Protein AF-A0AB39FQ39-F1 (afdb_monomer_lite)

Foldseek 3Di:
DFAWDDDPNDTDTDDQDVQLVVQLVVLCVQPVCVPVPDDPVQVSVLSSNVSVCQVVVPAEDEDQDPDPNQVSQVSCVVVVNGNHHYDHPVVPDFPCSPPPVPDTDDPPPDD

pLDDT: mean 81.53, std 14.99, range [31.17, 97.81]

Secondary structure (DSSP, 8-state):
--EEEESSSSEEEE---HHHHHHHHHHHHHH-GGGS---HHHHHHHHHHHHHHHHTT--EEEESSS-HHHHHHHHHHHTTS---EEEEGGG---GGGG-TT-PPP------

Structure (mmCIF, N/CA/C/O backbone):
data_AF-A0AB39FQ39-F1
#
_entry.id   AF-A0AB39FQ39-F1
#
loop_
_atom_site.group_PDB
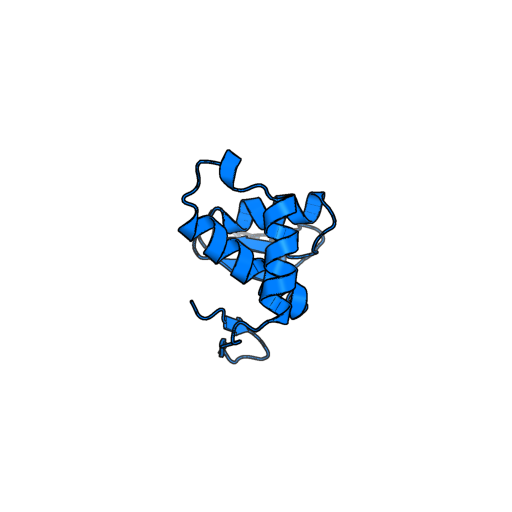_atom_site.id
_atom_site.type_symbol
_atom_site.label_atom_id
_atom_site.label_alt_id
_atom_site.label_comp_id
_atom_site.label_asym_id
_atom_site.label_entity_id
_atom_site.label_seq_id
_atom_site.pdbx_PDB_ins_code
_atom_site.Cartn_x
_atom_site.Cartn_y
_atom_site.Cartn_z
_atom_site.occupancy
_atom_site.B_iso_or_equiv
_atom_site.auth_seq_id
_atom_site.auth_comp_id
_atom_site.auth_asym_id
_atom_site.auth_atom_id
_atom_site.pdbx_PDB_model_num
ATOM 1 N N . MET A 1 1 ? 11.769 -6.392 5.689 1.00 42.72 1 MET A N 1
ATOM 2 C CA . MET A 1 1 ? 10.404 -6.003 6.076 1.00 42.72 1 MET A CA 1
ATOM 3 C C . MET A 1 1 ? 9.487 -7.042 5.469 1.00 42.72 1 MET A C 1
ATOM 5 O O . MET A 1 1 ? 9.538 -7.220 4.258 1.00 42.72 1 MET A O 1
ATOM 9 N N . THR A 1 2 ? 8.797 -7.811 6.303 1.00 31.17 2 THR A N 1
ATOM 10 C CA . THR A 1 2 ? 7.916 -8.905 5.881 1.00 31.17 2 THR A CA 1
ATOM 11 C C . THR A 1 2 ? 6.504 -8.340 5.880 1.00 31.17 2 THR A C 1
ATOM 13 O O . THR A 1 2 ? 5.987 -8.004 6.943 1.00 31.17 2 THR A O 1
ATOM 16 N N . ALA A 1 3 ? 5.917 -8.148 4.701 1.00 45.53 3 ALA A N 1
ATOM 17 C CA . ALA A 1 3 ? 4.510 -7.788 4.599 1.00 45.53 3 ALA A CA 1
ATOM 18 C C . ALA A 1 3 ? 3.685 -9.013 4.979 1.00 45.53 3 ALA A C 1
ATOM 20 O O . ALA A 1 3 ? 4.034 -10.139 4.609 1.00 45.53 3 ALA A O 1
ATOM 21 N N . SER A 1 4 ? 2.614 -8.803 5.724 1.00 46.28 4 SER A N 1
ATOM 22 C CA . SER A 1 4 ? 1.784 -9.904 6.178 1.00 46.28 4 SER A CA 1
ATOM 23 C C . SER A 1 4 ? 0.336 -9.588 5.920 1.00 46.28 4 SER A C 1
ATOM 25 O O . SER A 1 4 ? -0.106 -8.452 6.077 1.00 46.28 4 SER A O 1
ATOM 27 N N . VAL A 1 5 ? -0.362 -10.600 5.440 1.00 54.38 5 VAL A N 1
ATOM 28 C CA . VAL A 1 5 ? -1.671 -10.457 4.823 1.00 54.38 5 VAL A CA 1
ATOM 29 C C . VAL A 1 5 ? -2.604 -11.403 5.546 1.00 54.38 5 VAL A C 1
ATOM 31 O O . VAL A 1 5 ? -2.236 -12.542 5.847 1.00 54.38 5 VAL A O 1
ATOM 34 N N . LEU A 1 6 ? -3.797 -10.910 5.858 1.00 46.50 6 LEU A N 1
ATOM 35 C CA . LEU A 1 6 ? -4.826 -11.702 6.506 1.00 46.50 6 LEU A CA 1
ATOM 36 C C . LEU A 1 6 ? -5.634 -12.412 5.416 1.00 46.50 6 LEU A C 1
ATOM 38 O O . LEU A 1 6 ? -6.453 -11.801 4.735 1.00 46.50 6 LEU A O 1
ATOM 42 N N . LEU A 1 7 ? -5.356 -13.698 5.222 1.00 48.75 7 LEU A N 1
ATOM 43 C CA . LEU A 1 7 ? -6.142 -14.584 4.369 1.00 48.75 7 LEU A CA 1
ATOM 44 C C . LEU A 1 7 ? -6.674 -15.689 5.274 1.00 48.75 7 LEU A C 1
ATOM 46 O O . LEU A 1 7 ? -5.896 -16.546 5.689 1.00 48.75 7 LEU A O 1
ATOM 50 N N . ASP A 1 8 ? -7.974 -15.637 5.578 1.00 51.97 8 ASP A N 1
ATOM 51 C CA . ASP A 1 8 ? -8.694 -16.649 6.361 1.00 51.97 8 ASP A CA 1
ATOM 52 C C . ASP A 1 8 ? -8.102 -16.879 7.767 1.00 51.97 8 ASP A C 1
ATOM 54 O O . ASP A 1 8 ? -7.206 -17.702 7.934 1.00 51.97 8 ASP A O 1
ATOM 58 N N . THR A 1 9 ? -8.556 -16.088 8.758 1.00 56.84 9 THR A N 1
ATOM 59 C CA . THR A 1 9 ? -8.239 -16.110 10.220 1.00 56.84 9 THR A CA 1
ATOM 60 C C . THR A 1 9 ? -6.770 -16.275 10.653 1.00 56.84 9 THR A C 1
ATOM 62 O O . THR A 1 9 ? -6.461 -16.282 11.842 1.00 56.84 9 THR A O 1
ATOM 65 N N . SER A 1 10 ? -5.842 -16.339 9.705 1.00 65.06 10 SER A N 1
ATOM 66 C CA . SER A 1 10 ? -4.443 -16.681 9.885 1.00 65.06 10 SER A CA 1
ATOM 67 C C . SER A 1 10 ? -3.573 -15.610 9.243 1.00 65.06 10 SER A C 1
ATOM 69 O O . SER A 1 10 ? -3.775 -15.181 8.105 1.00 65.06 10 SER A O 1
ATOM 71 N N . PHE A 1 11 ? -2.587 -15.150 10.005 1.00 74.19 11 PHE A N 1
ATOM 72 C CA . PHE A 1 11 ? -1.580 -14.223 9.521 1.00 74.19 11 PHE A CA 1
ATOM 73 C C . PHE A 1 11 ? -0.576 -14.983 8.661 1.00 74.19 11 PHE A C 1
ATOM 75 O O . PHE A 1 11 ? 0.096 -15.897 9.146 1.00 74.19 11 PHE A O 1
ATOM 82 N N . ARG A 1 12 ? -0.465 -14.613 7.384 1.00 80.56 12 ARG A N 1
ATOM 83 C CA . ARG A 1 12 ? 0.475 -15.251 6.461 1.00 80.56 12 ARG A CA 1
ATOM 84 C C . ARG A 1 12 ? 1.559 -14.257 6.056 1.00 80.56 12 ARG A C 1
ATOM 86 O O . ARG A 1 12 ? 1.233 -13.229 5.454 1.00 80.56 12 ARG A O 1
ATOM 93 N N . PRO A 1 13 ? 2.843 -14.532 6.356 1.00 82.56 13 PRO A N 1
ATOM 94 C CA . PRO A 1 13 ? 3.925 -13.736 5.806 1.00 82.56 13 PRO A CA 1
ATOM 95 C C . PRO A 1 13 ? 4.012 -14.013 4.305 1.00 82.56 13 PRO A C 1
ATOM 97 O O . PRO A 1 13 ? 4.117 -15.168 3.889 1.00 82.56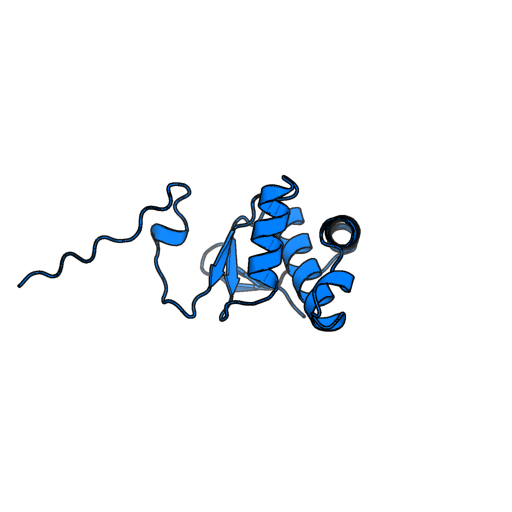 13 PRO A O 1
ATOM 100 N N . ILE A 1 14 ? 3.997 -12.960 3.491 1.00 85.38 14 ILE A N 1
ATOM 101 C CA . ILE A 1 14 ? 4.205 -13.092 2.050 1.00 85.38 14 ILE A CA 1
ATOM 102 C C . ILE A 1 14 ? 5.613 -12.569 1.724 1.00 85.38 14 ILE A C 1
ATOM 104 O O . ILE A 1 14 ? 5.925 -11.409 2.021 1.00 85.38 14 ILE A O 1
ATOM 108 N N . PRO A 1 15 ? 6.499 -13.390 1.132 1.00 89.81 15 PRO A N 1
ATOM 109 C CA . PRO A 1 15 ? 7.845 -12.957 0.785 1.00 89.81 15 PRO A CA 1
ATOM 110 C C . PRO A 1 15 ? 7.830 -11.972 -0.388 1.00 89.81 15 PRO A C 1
ATOM 112 O O . PRO A 1 15 ? 7.024 -12.074 -1.311 1.00 89.81 15 PRO A O 1
ATOM 115 N N . PHE A 1 16 ? 8.767 -11.024 -0.383 1.00 91.44 16 PHE A N 1
ATOM 116 C CA . PHE A 1 16 ? 8.926 -10.084 -1.488 1.00 91.44 16 PHE A CA 1
ATOM 117 C C . PHE A 1 16 ? 9.704 -10.733 -2.643 1.00 91.44 16 PHE A C 1
ATOM 119 O O . PHE A 1 16 ? 10.851 -11.139 -2.459 1.00 91.44 16 PHE A O 1
ATOM 126 N N . SER A 1 17 ? 9.093 -10.818 -3.827 1.00 94.69 17 SER A N 1
ATOM 127 C CA . SER A 1 17 ? 9.622 -11.516 -5.004 1.00 94.69 17 SER A CA 1
ATOM 128 C C . SER A 1 17 ? 10.060 -10.550 -6.121 1.00 94.69 17 SER A C 1
ATOM 130 O O . SER A 1 17 ? 9.854 -9.336 -6.039 1.00 94.69 17 SER A O 1
ATOM 132 N N . VAL A 1 18 ? 10.669 -11.078 -7.191 1.00 97.06 18 VAL A N 1
ATOM 133 C CA . VAL A 1 18 ? 11.070 -10.282 -8.370 1.00 97.06 18 VAL A CA 1
ATOM 134 C C . VAL A 1 18 ? 9.872 -9.596 -9.053 1.00 97.06 18 VAL A C 1
ATOM 136 O O . VAL A 1 18 ? 9.979 -8.392 -9.298 1.00 97.06 18 VAL A O 1
ATOM 139 N N . PRO A 1 19 ? 8.725 -10.267 -9.298 1.00 97.19 19 PRO A N 1
ATOM 140 C CA . PRO A 1 19 ? 7.512 -9.599 -9.779 1.00 97.19 19 PRO A CA 1
ATOM 141 C C . PRO A 1 19 ? 7.075 -8.406 -8.919 1.00 97.19 19 PRO A C 1
ATOM 143 O O . PRO A 1 19 ? 6.757 -7.343 -9.455 1.00 97.19 19 PRO A O 1
ATOM 146 N N . HIS A 1 20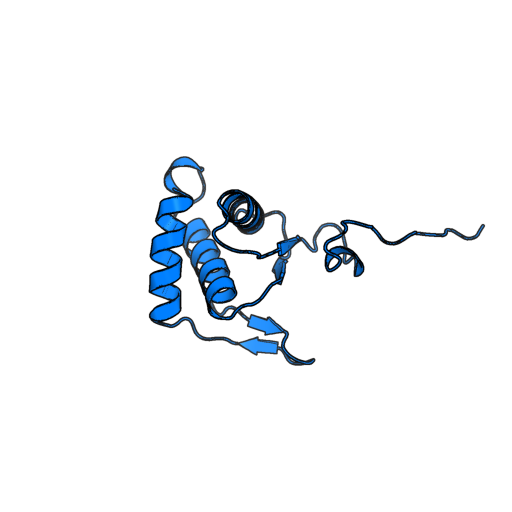 ? 7.152 -8.517 -7.586 1.00 96.56 20 HIS A N 1
ATOM 147 C CA . HIS A 1 20 ? 6.834 -7.389 -6.696 1.00 96.56 20 HIS A CA 1
ATOM 148 C C . HIS A 1 20 ? 7.807 -6.225 -6.923 1.00 96.56 20 HIS A C 1
ATOM 150 O O . HIS A 1 20 ? 7.411 -5.062 -6.911 1.00 96.56 20 HIS A O 1
ATOM 156 N N . GLY A 1 21 ? 9.084 -6.530 -7.174 1.00 97.31 21 GLY A N 1
ATOM 157 C CA . GLY A 1 21 ? 10.107 -5.544 -7.522 1.00 97.31 21 GLY A CA 1
ATOM 158 C C . GLY A 1 21 ? 9.822 -4.801 -8.829 1.00 97.31 21 GLY A C 1
ATOM 159 O O . GLY A 1 21 ? 10.027 -3.589 -8.892 1.00 97.31 21 GLY A O 1
ATOM 160 N N . GLN A 1 22 ? 9.311 -5.494 -9.850 1.00 97.81 22 GLN A N 1
ATOM 161 C CA . GLN A 1 22 ? 8.928 -4.877 -11.126 1.00 97.81 22 GLN A CA 1
ATOM 162 C C . GLN A 1 22 ? 7.767 -3.894 -10.941 1.00 97.81 22 GLN A C 1
ATOM 164 O O . GLN A 1 22 ? 7.854 -2.749 -11.389 1.00 97.81 22 GLN A O 1
ATOM 169 N N . VAL A 1 23 ? 6.725 -4.303 -10.208 1.00 97.19 23 VAL A N 1
ATOM 170 C CA . VAL A 1 23 ? 5.598 -3.422 -9.861 1.00 97.19 23 VAL A CA 1
ATOM 171 C C . VAL A 1 23 ? 6.084 -2.228 -9.033 1.00 97.19 23 VAL A C 1
ATOM 173 O O . VAL A 1 23 ? 5.745 -1.088 -9.338 1.00 97.19 23 VAL A O 1
ATOM 176 N N . ALA A 1 24 ? 6.952 -2.454 -8.042 1.00 96.69 24 ALA A N 1
ATOM 177 C CA . ALA A 1 24 ? 7.511 -1.390 -7.209 1.00 96.69 24 ALA A CA 1
ATOM 178 C C . ALA A 1 24 ? 8.281 -0.343 -8.027 1.00 96.69 24 ALA A C 1
ATOM 180 O O . ALA A 1 24 ? 8.166 0.849 -7.750 1.00 96.69 24 ALA A O 1
ATOM 181 N N . GLY A 1 25 ? 9.036 -0.765 -9.047 1.00 96.44 25 GLY A N 1
ATOM 182 C CA . GLY A 1 25 ? 9.740 0.146 -9.950 1.00 96.44 25 GLY A CA 1
ATOM 183 C C . GLY A 1 25 ? 8.793 1.068 -10.722 1.00 96.44 25 GLY A C 1
ATOM 184 O O . GLY A 1 25 ? 9.042 2.273 -10.794 1.00 96.44 25 GLY A O 1
ATOM 185 N N . ALA A 1 26 ? 7.687 0.525 -11.238 1.00 96.06 26 ALA A N 1
ATOM 186 C CA . ALA A 1 26 ? 6.665 1.313 -11.927 1.00 96.06 26 ALA A CA 1
ATOM 187 C C . ALA A 1 26 ? 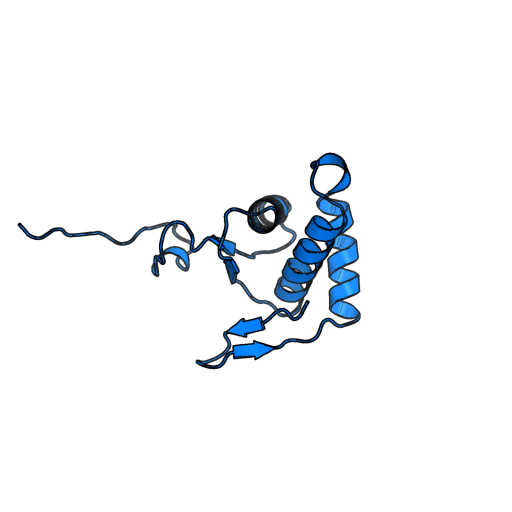6.006 2.333 -10.981 1.00 96.06 26 ALA A C 1
ATOM 189 O O . ALA A 1 26 ? 6.018 3.534 -11.257 1.00 96.06 26 ALA A O 1
ATOM 190 N N . LEU A 1 27 ? 5.534 1.875 -9.813 1.00 95.62 27 LEU A N 1
ATOM 191 C CA . LEU A 1 27 ? 4.879 2.737 -8.822 1.00 95.62 27 LEU A CA 1
ATOM 192 C C . LEU A 1 27 ? 5.813 3.833 -8.291 1.00 95.62 27 LEU A C 1
ATOM 194 O O . LEU A 1 27 ? 5.384 4.962 -8.059 1.00 95.62 27 LEU A O 1
ATOM 198 N N . TRP A 1 28 ? 7.103 3.529 -8.119 1.00 95.12 28 TRP A N 1
ATOM 199 C CA . TRP A 1 28 ? 8.107 4.510 -7.705 1.00 95.12 28 TRP A CA 1
ATOM 200 C C . TRP A 1 28 ? 8.213 5.679 -8.692 1.00 95.12 28 TRP A C 1
ATOM 202 O O . TRP A 1 28 ? 8.315 6.836 -8.271 1.00 95.12 28 TRP A O 1
ATOM 212 N N . GLY A 1 29 ? 8.172 5.383 -9.996 1.00 92.56 29 GLY A N 1
ATOM 213 C CA . GLY A 1 29 ? 8.166 6.390 -11.056 1.00 92.56 29 GLY A CA 1
ATOM 214 C C . GLY A 1 29 ? 6.934 7.293 -10.987 1.00 92.56 29 GLY A C 1
ATOM 215 O O . GLY A 1 29 ? 7.074 8.517 -10.966 1.00 92.56 29 GLY A O 1
ATOM 216 N N . ASP A 1 30 ? 5.747 6.696 -10.861 1.00 92.88 30 ASP A N 1
ATOM 217 C CA . ASP A 1 30 ? 4.468 7.419 -10.795 1.00 92.88 30 ASP A CA 1
ATOM 218 C C . ASP A 1 30 ? 4.347 8.308 -9.536 1.00 92.88 30 ASP A C 1
ATOM 220 O O . ASP A 1 30 ? 3.846 9.440 -9.577 1.00 92.88 30 ASP A O 1
ATOM 224 N N . LEU A 1 31 ? 4.840 7.822 -8.392 1.00 91.25 31 LEU A N 1
ATOM 225 C CA . LEU A 1 31 ? 4.794 8.541 -7.117 1.00 91.25 31 LEU A CA 1
ATOM 226 C C . LEU A 1 31 ? 5.840 9.653 -7.017 1.00 91.25 31 LEU A C 1
ATOM 228 O O . LEU A 1 31 ? 5.615 10.646 -6.321 1.00 91.25 31 LEU A O 1
ATOM 232 N N . ASN A 1 32 ? 6.972 9.524 -7.708 1.00 88.75 32 ASN A N 1
ATOM 233 C CA . ASN A 1 32 ? 8.097 10.455 -7.627 1.00 88.75 32 ASN A CA 1
ATOM 234 C C . ASN A 1 32 ? 8.410 10.904 -6.175 1.00 88.75 32 ASN A C 1
ATOM 236 O O . ASN A 1 32 ? 8.330 12.095 -5.843 1.00 88.75 32 ASN A O 1
ATOM 240 N N . PRO A 1 33 ? 8.751 9.960 -5.278 1.00 82.19 33 PRO A N 1
ATOM 241 C CA . PRO A 1 33 ? 8.854 10.216 -3.840 1.00 82.19 33 PRO A CA 1
ATOM 242 C C . PRO A 1 33 ? 9.938 11.241 -3.476 1.00 82.19 33 PRO A C 1
ATOM 244 O O . PRO A 1 33 ? 9.873 11.858 -2.416 1.00 82.19 33 PRO A O 1
ATOM 247 N N . HIS A 1 34 ? 10.886 11.508 -4.377 1.00 80.62 34 HIS A N 1
ATOM 248 C CA . HIS A 1 34 ? 11.924 12.531 -4.225 1.00 80.62 34 HIS A CA 1
ATOM 249 C C . HIS A 1 34 ? 11.382 13.936 -3.939 1.00 80.62 34 HIS A C 1
ATOM 251 O O . HIS A 1 34 ? 12.063 14.723 -3.290 1.00 80.62 34 HIS A O 1
ATOM 257 N N . LYS A 1 35 ? 10.165 14.248 -4.398 1.00 79.81 35 LYS A N 1
ATOM 258 C CA . LYS A 1 35 ? 9.524 15.553 -4.178 1.00 79.81 35 LYS A CA 1
ATOM 259 C C . LYS A 1 35 ? 8.690 15.627 -2.895 1.00 79.81 35 LYS A C 1
ATOM 261 O O . LYS A 1 35 ? 8.138 16.677 -2.598 1.00 79.81 35 LYS A O 1
ATOM 266 N N . SER A 1 36 ? 8.573 14.529 -2.148 1.00 75.19 36 SER A N 1
ATOM 267 C CA . SER A 1 36 ? 7.647 14.432 -1.010 1.00 75.19 36 SER A CA 1
ATOM 268 C C . SER A 1 36 ? 8.242 14.844 0.343 1.00 75.19 36 SER A C 1
ATOM 270 O O . SER A 1 36 ? 7.511 14.897 1.326 1.00 75.19 36 SER A O 1
ATOM 272 N N . GLY A 1 37 ? 9.555 15.098 0.427 1.00 80.81 37 GLY A N 1
ATOM 273 C CA . GLY A 1 37 ? 10.256 15.366 1.697 1.00 80.81 37 GLY A CA 1
ATOM 274 C C . GLY A 1 37 ? 10.397 14.141 2.617 1.00 80.81 37 GLY A C 1
ATOM 275 O O . GLY A 1 37 ? 11.064 14.213 3.645 1.00 80.81 37 GLY A O 1
ATOM 276 N N . VAL A 1 38 ? 9.813 13.002 2.236 1.00 81.62 38 VAL A N 1
ATOM 277 C CA . VAL A 1 38 ? 9.898 11.722 2.947 1.00 81.62 38 VAL A CA 1
ATOM 278 C C . VAL A 1 38 ? 11.281 11.109 2.749 1.00 81.62 38 VAL A C 1
ATOM 280 O O . VAL A 1 38 ? 11.855 11.168 1.657 1.00 81.62 38 VAL A O 1
ATOM 283 N N . SER A 1 39 ? 11.821 10.468 3.789 1.00 87.25 39 SER A N 1
ATOM 284 C CA . SER A 1 39 ? 13.085 9.744 3.648 1.00 87.25 39 SER A CA 1
ATOM 285 C C . SER A 1 39 ? 12.967 8.653 2.574 1.00 87.25 39 SER A C 1
ATOM 287 O O . SER A 1 39 ? 11.990 7.903 2.525 1.00 87.25 39 SER A O 1
ATOM 289 N N . ARG A 1 40 ? 13.992 8.516 1.722 1.00 87.62 40 ARG A N 1
ATOM 290 C CA . ARG A 1 40 ? 13.991 7.512 0.639 1.00 87.62 40 ARG A CA 1
ATOM 291 C C . ARG A 1 40 ? 13.778 6.088 1.149 1.00 87.62 40 ARG A C 1
ATOM 293 O O . ARG A 1 40 ? 13.215 5.270 0.433 1.00 87.62 40 ARG A O 1
ATOM 300 N N . ARG A 1 41 ? 14.244 5.789 2.367 1.00 88.50 41 ARG A N 1
ATOM 301 C CA . ARG A 1 41 ? 14.075 4.474 2.990 1.00 88.50 41 ARG A CA 1
ATOM 302 C C . ARG A 1 41 ? 12.603 4.193 3.288 1.00 88.50 41 ARG A C 1
ATOM 304 O O . ARG A 1 41 ? 12.114 3.172 2.826 1.00 88.50 41 ARG A O 1
ATOM 311 N N . VAL A 1 42 ? 11.925 5.106 3.989 1.00 86.38 42 VAL A N 1
ATOM 312 C CA . VAL A 1 42 ? 10.495 4.976 4.327 1.00 86.38 42 VAL A CA 1
ATOM 313 C C . VAL A 1 42 ? 9.661 4.890 3.053 1.00 86.38 42 VAL A C 1
ATOM 315 O O . VAL A 1 42 ? 8.923 3.932 2.871 1.00 86.38 42 VAL A O 1
ATOM 318 N N . ALA A 1 43 ? 9.891 5.802 2.104 1.00 90.81 43 ALA A N 1
ATOM 319 C CA . ALA A 1 43 ? 9.178 5.779 0.831 1.00 90.81 43 ALA A CA 1
ATOM 320 C C . ALA A 1 43 ? 9.370 4.455 0.070 1.00 90.81 43 ALA A C 1
ATOM 322 O O . ALA A 1 43 ? 8.438 3.950 -0.546 1.00 90.81 43 ALA A O 1
ATOM 323 N N . ARG A 1 44 ? 10.573 3.867 0.104 1.00 92.12 44 ARG A N 1
ATOM 324 C CA . ARG A 1 44 ? 10.849 2.586 -0.563 1.00 92.12 44 ARG A CA 1
ATOM 325 C C . ARG A 1 44 ? 10.138 1.427 0.119 1.00 92.12 44 ARG A C 1
ATOM 327 O O . ARG A 1 44 ? 9.687 0.520 -0.572 1.00 92.12 44 ARG A O 1
ATOM 334 N N . ASP A 1 45 ? 10.101 1.431 1.442 1.00 92.00 45 ASP A N 1
ATOM 335 C CA . ASP A 1 45 ? 9.449 0.382 2.215 1.00 92.00 45 ASP A CA 1
ATOM 336 C C . ASP A 1 45 ? 7.924 0.420 1.976 1.00 92.00 45 ASP A C 1
ATOM 338 O O . ASP A 1 45 ? 7.353 -0.613 1.626 1.00 92.00 45 ASP A O 1
ATOM 342 N N . ASP A 1 46 ? 7.304 1.606 1.960 1.00 92.56 46 ASP A N 1
ATOM 343 C CA . ASP A 1 46 ? 5.888 1.780 1.595 1.00 92.56 46 ASP A CA 1
ATOM 344 C C . ASP A 1 46 ? 5.597 1.336 0.157 1.00 92.56 46 ASP A C 1
ATOM 346 O O . ASP A 1 46 ? 4.671 0.567 -0.093 1.00 92.56 46 ASP A O 1
ATOM 350 N N . VAL A 1 47 ? 6.414 1.764 -0.812 1.00 94.38 47 VAL A N 1
ATOM 351 C CA . VAL A 1 47 ? 6.227 1.383 -2.223 1.00 94.38 47 VAL A CA 1
ATOM 352 C C . VAL A 1 47 ? 6.323 -0.130 -2.413 1.00 94.38 47 VAL A C 1
ATOM 354 O O . VAL A 1 47 ? 5.582 -0.690 -3.218 1.00 94.38 47 VAL A O 1
ATOM 357 N N . LYS A 1 48 ? 7.196 -0.815 -1.666 1.00 94.44 48 LYS A N 1
ATOM 358 C CA . LYS A 1 48 ? 7.275 -2.281 -1.693 1.00 94.44 48 LYS A CA 1
ATOM 359 C C . LYS A 1 48 ? 6.009 -2.931 -1.144 1.00 94.44 48 LYS A C 1
ATOM 361 O O . LYS A 1 48 ? 5.534 -3.885 -1.755 1.00 94.44 48 LYS A O 1
ATOM 366 N N . LEU A 1 49 ? 5.472 -2.421 -0.035 1.00 93.62 49 LEU A N 1
ATOM 367 C CA . LEU A 1 49 ? 4.220 -2.915 0.545 1.00 93.62 49 LEU A CA 1
ATOM 368 C C . LEU A 1 49 ? 3.057 -2.764 -0.441 1.00 93.62 49 LEU A C 1
ATOM 370 O O . LEU A 1 49 ? 2.352 -3.736 -0.706 1.00 93.62 49 LEU A O 1
ATOM 374 N N . ILE A 1 50 ? 2.910 -1.584 -1.049 1.00 94.25 50 ILE A N 1
ATOM 375 C CA . ILE A 1 50 ? 1.859 -1.324 -2.042 1.00 94.25 50 ILE A CA 1
ATOM 376 C C . ILE A 1 50 ? 2.043 -2.224 -3.265 1.00 94.25 50 ILE A C 1
ATOM 378 O O . ILE A 1 50 ? 1.096 -2.864 -3.703 1.00 94.25 50 ILE A O 1
ATOM 382 N N . ALA A 1 51 ? 3.259 -2.322 -3.806 1.00 95.38 51 ALA A N 1
ATOM 383 C CA . ALA A 1 51 ? 3.535 -3.147 -4.980 1.00 95.38 51 ALA A CA 1
ATOM 384 C C . ALA A 1 51 ? 3.206 -4.625 -4.758 1.00 95.38 51 ALA A C 1
ATOM 386 O O . ALA A 1 51 ? 2.669 -5.285 -5.647 1.00 95.38 51 ALA A O 1
ATOM 387 N N . GLN A 1 52 ? 3.516 -5.131 -3.567 1.00 94.94 52 GLN A N 1
ATOM 388 C CA . GLN A 1 52 ? 3.170 -6.483 -3.170 1.00 94.94 52 GLN A CA 1
ATOM 389 C C . GLN A 1 52 ? 1.652 -6.659 -3.079 1.00 94.94 52 GLN A C 1
ATOM 391 O O . GLN A 1 52 ? 1.124 -7.600 -3.660 1.00 94.94 52 GLN A O 1
ATOM 396 N N . ALA A 1 53 ? 0.938 -5.728 -2.443 1.00 93.50 53 ALA A N 1
ATOM 397 C CA . ALA A 1 53 ? -0.521 -5.757 -2.400 1.00 93.50 53 ALA A CA 1
ATOM 398 C C . ALA A 1 53 ? -1.157 -5.685 -3.801 1.00 93.50 53 ALA A C 1
ATOM 400 O O . ALA A 1 53 ? -2.087 -6.434 -4.088 1.00 93.50 53 ALA A O 1
ATOM 401 N N . CYS A 1 54 ? -0.612 -4.868 -4.708 1.00 93.88 54 CYS A N 1
ATOM 402 C CA . CYS A 1 54 ? -1.069 -4.784 -6.095 1.00 93.88 54 CYS A CA 1
ATOM 403 C C . CYS A 1 54 ? -0.917 -6.126 -6.812 1.00 93.88 54 CYS A C 1
ATOM 405 O O . CYS A 1 54 ? -1.851 -6.592 -7.461 1.00 93.88 54 CYS A O 1
ATOM 407 N N . HIS A 1 55 ? 0.273 -6.725 -6.712 1.00 94.69 55 HIS A N 1
ATOM 408 C CA . HIS A 1 55 ? 0.605 -7.973 -7.391 1.00 94.69 55 HIS A CA 1
ATOM 409 C C . HIS A 1 55 ? -0.245 -9.141 -6.878 1.00 94.69 55 HIS A C 1
ATOM 411 O O . HIS A 1 55 ? -0.819 -9.887 -7.668 1.00 94.69 55 HIS A O 1
ATOM 417 N N . GLU A 1 56 ? -0.387 -9.245 -5.557 1.00 92.31 56 GLU A N 1
ATOM 418 C CA . GLU A 1 56 ? -1.157 -10.296 -4.887 1.00 92.31 56 GLU A CA 1
ATOM 419 C C . GLU A 1 56 ? -2.673 -10.033 -4.885 1.00 92.31 56 GLU A C 1
ATOM 421 O O . GLU A 1 56 ? -3.437 -10.826 -4.340 1.00 92.31 56 GLU A O 1
ATOM 426 N N . LYS A 1 57 ? -3.128 -8.933 -5.506 1.00 91.38 57 LYS A N 1
ATOM 427 C CA . LYS A 1 57 ? -4.541 -8.520 -5.579 1.00 91.38 57 LYS A CA 1
ATOM 428 C C . LYS A 1 57 ? -5.189 -8.364 -4.200 1.00 91.38 57 LYS A C 1
ATOM 430 O O . LYS A 1 57 ? -6.341 -8.740 -3.998 1.00 91.38 57 LYS A O 1
ATOM 435 N N . ILE A 1 58 ? -4.448 -7.792 -3.260 1.00 90.06 58 ILE A N 1
ATOM 436 C CA . ILE A 1 58 ? -4.913 -7.506 -1.905 1.00 90.06 58 ILE A CA 1
ATOM 437 C C . ILE A 1 58 ? -5.570 -6.121 -1.907 1.00 90.06 58 ILE A C 1
ATOM 439 O O . ILE A 1 58 ? -4.877 -5.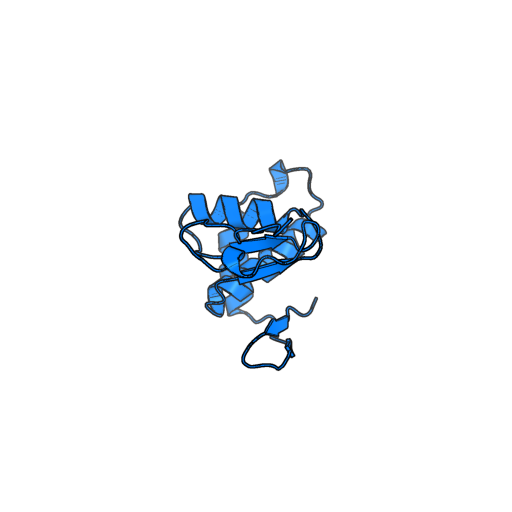131 -2.145 1.00 90.06 58 ILE A O 1
ATOM 443 N N . PRO A 1 59 ? -6.885 -6.022 -1.649 1.00 88.31 59 PRO A N 1
ATOM 444 C CA . PRO A 1 59 ? -7.608 -4.763 -1.808 1.00 88.31 59 PRO A CA 1
ATOM 445 C C . PRO A 1 59 ? -7.442 -3.800 -0.628 1.00 88.31 59 PRO A C 1
ATOM 447 O O . PRO A 1 59 ? -7.637 -2.600 -0.805 1.00 88.31 59 PRO A O 1
ATOM 450 N N . TYR A 1 60 ? -7.048 -4.287 0.554 1.00 88.00 60 TYR A N 1
ATOM 451 C CA . TYR A 1 60 ? -6.937 -3.466 1.761 1.00 88.00 60 TYR A CA 1
ATOM 452 C C . TYR A 1 60 ? -5.587 -3.636 2.448 1.00 88.00 60 TYR A C 1
ATOM 454 O O . TYR A 1 60 ? -5.085 -4.751 2.589 1.00 88.00 60 TYR A O 1
ATOM 462 N N . ILE A 1 61 ? -5.027 -2.526 2.925 1.00 88.44 61 ILE A N 1
ATOM 463 C CA . ILE A 1 61 ? -3.862 -2.518 3.810 1.00 88.44 61 ILE A CA 1
ATOM 464 C C . ILE A 1 61 ? -4.269 -1.846 5.116 1.00 88.44 61 ILE A C 1
ATOM 466 O O . ILE A 1 61 ? -4.733 -0.709 5.110 1.00 88.44 61 ILE A O 1
ATOM 470 N N . LEU A 1 62 ? -4.073 -2.534 6.237 1.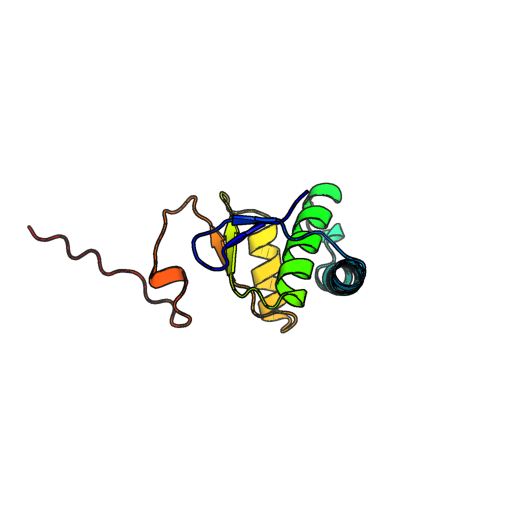00 87.62 62 LEU A N 1
ATOM 471 C CA . LEU A 1 62 ? -4.237 -1.944 7.563 1.00 87.62 62 LEU A CA 1
ATOM 472 C C . LEU A 1 62 ? -2.895 -1.369 8.023 1.00 87.62 62 LEU A C 1
ATOM 474 O O . LEU A 1 62 ? -1.860 -2.019 7.870 1.00 87.62 62 LEU A O 1
ATOM 478 N N . THR A 1 63 ? -2.911 -0.164 8.583 1.00 86.19 63 THR A N 1
ATOM 479 C CA . THR A 1 63 ? -1.722 0.496 9.137 1.00 86.19 63 THR A CA 1
ATOM 480 C C . THR A 1 63 ? -2.056 1.166 10.462 1.00 86.19 63 THR A C 1
ATOM 482 O O . THR A 1 63 ? -3.183 1.611 10.666 1.00 86.19 63 THR A O 1
ATOM 485 N N . GLU A 1 64 ? -1.095 1.236 11.380 1.00 83.62 64 GLU A N 1
ATOM 486 C CA . GLU A 1 64 ? -1.318 1.829 12.705 1.00 83.62 64 GLU A CA 1
ATOM 487 C C . GLU A 1 64 ? -1.488 3.350 12.638 1.00 83.62 64 GLU A C 1
ATOM 489 O O . GLU A 1 64 ? -2.271 3.906 13.399 1.00 83.62 64 GLU A O 1
ATOM 494 N N . ASP A 1 65 ? -0.805 4.029 11.716 1.00 76.88 65 ASP A N 1
ATOM 495 C CA . ASP A 1 65 ? -0.726 5.487 11.674 1.00 76.88 65 ASP A CA 1
ATOM 496 C C . ASP A 1 65 ? -1.149 6.100 10.330 1.00 76.88 65 ASP A C 1
ATOM 498 O O . ASP A 1 65 ? -1.223 5.444 9.286 1.00 76.88 65 ASP A O 1
ATOM 502 N N . ARG A 1 66 ? -1.392 7.419 10.351 1.00 73.44 66 ARG A N 1
ATOM 503 C CA . ARG A 1 66 ? -1.583 8.234 9.144 1.00 73.44 66 ARG A CA 1
ATOM 504 C C . ARG A 1 66 ? -0.242 8.493 8.450 1.00 73.44 66 ARG A C 1
ATOM 506 O O . ARG A 1 66 ? 0.295 9.601 8.484 1.00 73.44 66 ARG A O 1
ATOM 513 N N . SER A 1 67 ? 0.307 7.455 7.833 1.00 78.06 67 SER A N 1
ATOM 514 C CA . SER A 1 67 ? 1.633 7.461 7.213 1.00 78.06 67 SER A CA 1
ATOM 515 C C . SER A 1 67 ? 1.645 7.883 5.743 1.00 78.06 67 SER A C 1
ATOM 517 O O . SER A 1 67 ? 0.635 8.164 5.091 1.00 78.06 67 SER A O 1
ATOM 519 N N . THR A 1 68 ? 2.857 7.943 5.200 1.00 86.44 68 THR A N 1
ATOM 520 C CA . THR A 1 68 ? 3.144 8.118 3.775 1.00 86.44 68 THR A CA 1
ATOM 521 C C . THR A 1 68 ? 2.534 7.022 2.905 1.00 86.44 68 THR A C 1
ATOM 523 O O . THR A 1 68 ? 2.172 7.307 1.764 1.00 86.44 68 THR A O 1
ATOM 526 N N . LEU A 1 69 ? 2.309 5.834 3.469 1.00 90.38 69 LEU A N 1
ATOM 527 C CA . LEU A 1 69 ? 1.595 4.727 2.844 1.00 90.38 69 LEU A CA 1
ATOM 528 C C . LEU A 1 69 ? 0.174 5.117 2.407 1.00 90.38 69 LEU A C 1
ATOM 530 O O . LEU A 1 69 ? -0.161 4.931 1.239 1.00 90.38 69 LEU A O 1
ATOM 534 N N . LEU A 1 70 ? -0.630 5.723 3.294 1.00 90.00 70 LEU A N 1
ATOM 535 C CA . LEU A 1 70 ? -1.993 6.179 2.965 1.00 90.00 70 LEU A CA 1
ATOM 536 C C . LEU A 1 70 ? -1.985 7.174 1.807 1.00 90.00 70 LEU A C 1
ATOM 538 O O . LEU A 1 70 ? -2.672 6.981 0.807 1.00 90.00 70 LEU A O 1
ATOM 542 N N . LYS A 1 71 ? -1.120 8.190 1.898 1.00 90.56 71 LYS A N 1
ATOM 543 C CA . LYS A 1 71 ? -0.984 9.222 0.860 1.00 90.56 71 LYS A CA 1
ATOM 544 C C . LYS A 1 71 ? -0.589 8.624 -0.491 1.00 90.56 71 LYS A C 1
ATOM 546 O O . LYS A 1 71 ? -1.017 9.114 -1.535 1.00 90.56 71 LYS A O 1
ATOM 551 N N . TYR A 1 72 ? 0.259 7.597 -0.490 1.00 93.19 72 TYR A N 1
ATOM 552 C CA . TYR A 1 72 ? 0.661 6.909 -1.712 1.00 93.19 72 TYR A CA 1
ATOM 553 C C . TYR A 1 72 ? -0.458 6.032 -2.276 1.00 93.19 72 TYR A C 1
ATOM 555 O O . TYR A 1 72 ? -0.676 6.094 -3.484 1.00 93.19 72 TYR A O 1
ATOM 563 N N . CYS A 1 73 ? -1.201 5.295 -1.445 1.00 93.06 73 CYS A N 1
ATOM 564 C CA . CYS A 1 73 ? -2.382 4.548 -1.889 1.00 93.06 73 CYS A CA 1
ATOM 565 C C . CYS A 1 73 ? -3.423 5.476 -2.534 1.00 93.06 73 CYS A C 1
ATOM 567 O O . CYS A 1 73 ? -3.836 5.222 -3.665 1.00 93.06 73 CYS A O 1
ATOM 569 N N . ASP A 1 74 ? -3.764 6.594 -1.885 1.00 91.00 74 ASP A N 1
ATOM 570 C CA . ASP A 1 74 ? -4.719 7.576 -2.419 1.00 91.00 74 ASP A CA 1
ATOM 571 C C . ASP A 1 74 ? -4.262 8.138 -3.766 1.00 91.00 74 ASP A C 1
ATOM 573 O O . ASP A 1 74 ? -5.022 8.195 -4.736 1.00 91.00 74 ASP A O 1
ATOM 577 N N . ARG A 1 75 ? -2.983 8.512 -3.865 1.00 92.56 75 ARG A N 1
ATOM 578 C CA . ARG A 1 75 ? -2.428 9.054 -5.104 1.00 92.56 75 ARG A CA 1
ATOM 579 C C . ARG A 1 75 ? -2.410 8.022 -6.229 1.00 92.56 75 ARG A C 1
ATOM 581 O O . ARG A 1 75 ? -2.723 8.365 -7.364 1.00 92.56 75 ARG A O 1
ATOM 588 N N . LEU A 1 76 ? -2.053 6.773 -5.942 1.00 93.62 76 LEU A N 1
ATOM 589 C CA . LEU A 1 76 ? -2.050 5.703 -6.942 1.00 93.62 76 LEU A CA 1
ATOM 590 C C . LEU A 1 76 ? -3.460 5.304 -7.381 1.00 93.62 76 LEU A C 1
ATOM 592 O O . LEU A 1 76 ? -3.640 4.923 -8.538 1.00 93.62 76 LEU A O 1
ATOM 596 N N . LYS A 1 77 ? -4.453 5.440 -6.497 1.00 91.19 77 LYS A N 1
ATOM 597 C CA . LYS A 1 77 ? -5.868 5.288 -6.837 1.00 91.19 77 LYS A CA 1
ATOM 598 C C . LYS A 1 77 ? -6.319 6.367 -7.824 1.00 91.19 77 LYS A C 1
ATOM 600 O O . LYS A 1 77 ? -6.929 6.033 -8.832 1.00 91.19 77 LYS A O 1
ATOM 605 N N . VAL A 1 78 ? -5.957 7.633 -7.586 1.00 91.75 78 VAL A N 1
ATOM 606 C CA . VAL A 1 78 ? -6.224 8.752 -8.517 1.00 91.75 78 VAL A CA 1
ATOM 607 C C . VAL A 1 78 ? -5.532 8.551 -9.870 1.00 91.75 78 VAL A C 1
ATOM 609 O O . VAL A 1 78 ? -6.083 8.912 -10.902 1.00 91.75 78 VAL A O 1
ATOM 612 N N . LEU A 1 79 ? -4.337 7.956 -9.876 1.00 92.00 79 LEU A N 1
ATOM 613 C CA . LEU A 1 79 ? -3.592 7.620 -11.095 1.00 92.00 79 LEU A CA 1
ATOM 614 C C . LEU A 1 79 ? -4.062 6.318 -11.771 1.00 92.00 79 LEU A C 1
ATOM 616 O O . LEU A 1 79 ? -3.419 5.868 -12.717 1.00 92.00 79 LEU A O 1
ATOM 620 N N . GLU A 1 80 ? -5.124 5.684 -11.264 1.00 91.81 80 GLU A N 1
ATOM 621 C CA . GLU A 1 80 ? -5.672 4.415 -11.761 1.00 91.81 80 GLU A CA 1
ATOM 622 C C . GLU A 1 80 ? -4.637 3.273 -11.847 1.00 91.81 80 GLU A C 1
ATOM 624 O O . GLU A 1 80 ? -4.750 2.356 -12.660 1.00 91.81 80 GLU A O 1
ATOM 629 N N . ARG A 1 81 ? -3.610 3.299 -10.987 1.00 92.00 81 ARG A N 1
ATOM 630 C CA . ARG A 1 81 ? -2.547 2.278 -10.963 1.00 92.00 81 ARG A CA 1
ATOM 631 C C . ARG A 1 81 ? -2.901 1.066 -10.119 1.00 92.00 81 ARG A C 1
ATOM 633 O O . ARG A 1 81 ? -2.468 -0.041 -10.429 1.00 92.00 81 ARG A O 1
ATOM 640 N N . CYS A 1 82 ? -3.667 1.268 -9.051 1.00 86.88 82 CYS A N 1
ATOM 641 C CA . CYS A 1 82 ? -4.136 0.192 -8.187 1.00 86.88 82 CYS A CA 1
ATOM 642 C C . CYS A 1 82 ? -5.398 0.583 -7.420 1.00 86.88 82 CYS A C 1
ATOM 644 O O . CYS A 1 82 ? -5.604 1.750 -7.094 1.00 86.88 82 CYS A O 1
ATOM 646 N N . ARG A 1 83 ? -6.215 -0.416 -7.079 1.00 85.25 83 ARG A N 1
ATOM 647 C CA . ARG A 1 83 ? -7.436 -0.261 -6.272 1.00 85.25 83 ARG A CA 1
ATOM 648 C C . ARG A 1 83 ? -7.205 -0.714 -4.829 1.00 85.25 83 ARG A C 1
ATOM 650 O O . ARG A 1 83 ? -7.933 -1.554 -4.319 1.00 85.25 83 ARG A O 1
ATOM 657 N N . ILE A 1 84 ? -6.135 -0.215 -4.215 1.00 89.94 84 ILE A N 1
ATOM 658 C CA . ILE A 1 84 ? -5.806 -0.524 -2.820 1.00 89.94 84 ILE A CA 1
ATOM 659 C C . ILE A 1 84 ? -6.370 0.570 -1.924 1.00 89.94 84 ILE A C 1
ATOM 661 O O . ILE A 1 84 ? -6.179 1.757 -2.188 1.00 89.94 84 ILE A O 1
ATOM 665 N N . HIS A 1 85 ? -7.006 0.153 -0.839 1.00 87.38 85 HIS A N 1
ATOM 666 C CA . HIS A 1 85 ? -7.522 1.014 0.210 1.00 87.38 85 HIS A CA 1
ATOM 667 C C . HIS A 1 85 ? -6.673 0.833 1.468 1.00 87.38 85 HIS A C 1
ATOM 669 O O . HIS A 1 85 ? -6.657 -0.236 2.076 1.00 87.38 85 HIS A O 1
ATOM 675 N N . ALA A 1 86 ? -5.936 1.873 1.854 1.00 88.88 86 ALA A N 1
ATOM 676 C CA . ALA A 1 86 ? -5.249 1.877 3.138 1.00 88.88 86 ALA A CA 1
ATOM 677 C C . ALA A 1 86 ? -6.205 2.376 4.230 1.00 88.88 86 ALA A C 1
ATOM 679 O O . ALA A 1 86 ? -6.866 3.394 4.046 1.00 88.88 86 ALA A O 1
ATOM 680 N N . ILE A 1 87 ? -6.263 1.671 5.358 1.00 86.19 87 ILE A N 1
ATOM 681 C CA . ILE A 1 87 ? -7.096 2.012 6.515 1.00 86.19 87 ILE A CA 1
ATOM 682 C C . ILE A 1 87 ? -6.162 2.256 7.703 1.00 86.19 87 ILE A C 1
ATOM 684 O O . ILE A 1 87 ? -5.389 1.372 8.081 1.00 86.19 87 ILE A O 1
ATOM 688 N N . ALA A 1 88 ? -6.220 3.462 8.273 1.00 86.69 88 ALA A N 1
ATOM 689 C CA . ALA A 1 88 ? -5.485 3.819 9.482 1.00 86.69 88 ALA A CA 1
ATOM 690 C C . ALA A 1 88 ? -6.270 3.380 10.723 1.00 86.69 88 ALA A C 1
ATOM 692 O O . ALA A 1 88 ? -7.423 3.767 10.885 1.00 86.69 88 ALA A O 1
ATOM 693 N N . LEU A 1 89 ? -5.643 2.615 11.614 1.00 84.06 89 LEU A N 1
ATOM 694 C CA . LEU A 1 89 ? -6.268 2.135 12.850 1.00 84.06 89 LEU A CA 1
ATOM 695 C C . LEU A 1 89 ? -6.216 3.162 13.993 1.00 84.06 89 LEU A C 1
ATOM 697 O O . LEU A 1 89 ? -6.943 3.008 14.971 1.00 84.06 89 LEU A O 1
ATOM 701 N N . ALA A 1 90 ? -5.398 4.217 13.874 1.00 79.44 90 ALA A N 1
ATOM 702 C CA . ALA A 1 90 ? -5.299 5.295 14.865 1.00 79.44 90 ALA A CA 1
ATOM 703 C C . ALA A 1 90 ? -6.639 5.988 15.170 1.00 79.44 90 ALA A C 1
ATOM 705 O O . ALA A 1 90 ? -6.810 6.519 16.264 1.00 79.44 90 ALA A O 1
ATOM 706 N N . ASP A 1 91 ? -7.577 5.975 14.221 1.00 68.31 91 ASP A N 1
ATOM 707 C CA . ASP A 1 91 ? -8.895 6.601 14.359 1.00 68.31 91 ASP A CA 1
ATOM 708 C C . ASP A 1 91 ? -9.969 5.620 14.889 1.00 68.31 91 ASP A C 1
ATOM 710 O O . ASP A 1 91 ? -11.143 5.973 14.975 1.00 68.31 91 ASP A O 1
ATOM 714 N N . GLY A 1 92 ? -9.572 4.397 15.263 1.00 72.62 92 GLY A N 1
ATOM 715 C CA . GLY A 1 92 ? -10.468 3.297 15.622 1.00 72.62 92 GLY A CA 1
ATOM 716 C C . GLY A 1 92 ? -10.738 2.346 14.451 1.00 72.62 92 GLY A C 1
ATOM 717 O O . GLY A 1 92 ? -10.549 2.683 13.284 1.00 72.62 92 GLY A O 1
ATOM 718 N N . PHE A 1 93 ? -11.156 1.115 14.762 1.00 75.19 93 PHE A N 1
ATOM 719 C CA . PHE A 1 93 ? -11.575 0.149 13.747 1.00 75.19 93 PHE A CA 1
ATOM 720 C C . PHE A 1 93 ? -13.065 0.327 13.441 1.00 75.19 93 PHE A C 1
ATOM 722 O O . PHE A 1 93 ? -13.904 0.056 14.297 1.00 75.19 93 PHE A O 1
ATOM 729 N N . ASP A 1 94 ? -13.383 0.728 12.211 1.00 75.75 94 ASP A N 1
ATOM 730 C CA . ASP A 1 94 ? -14.744 0.726 11.673 1.00 75.75 94 ASP A CA 1
ATOM 731 C C . ASP A 1 94 ? -14.854 -0.360 10.594 1.00 75.75 94 ASP A C 1
ATOM 733 O O . ASP A 1 94 ? -14.194 -0.289 9.555 1.00 75.75 94 ASP A O 1
ATOM 737 N N . ALA A 1 95 ? -15.699 -1.371 10.817 1.00 75.44 95 ALA A N 1
ATOM 738 C CA . ALA A 1 95 ? -15.945 -2.425 9.832 1.00 75.44 95 ALA A CA 1
ATOM 739 C C . ALA A 1 95 ? -16.550 -1.870 8.530 1.00 75.44 95 ALA A C 1
ATOM 741 O O . ALA A 1 95 ? -16.376 -2.457 7.460 1.00 75.44 95 ALA A O 1
ATOM 742 N N . CYS A 1 96 ? -17.216 -0.716 8.589 1.00 78.25 96 CYS A N 1
ATOM 743 C CA . CYS A 1 96 ? -17.728 -0.048 7.407 1.00 78.25 96 CYS A CA 1
ATOM 744 C C . CYS A 1 96 ? -16.619 0.560 6.528 1.00 78.25 96 CYS A C 1
ATOM 746 O O . CYS A 1 96 ? -16.877 0.846 5.362 1.00 78.25 96 CYS A O 1
ATOM 748 N N . ALA A 1 97 ? -15.367 0.645 7.001 1.00 74.75 97 ALA A N 1
ATOM 749 C CA . ALA A 1 97 ? -14.216 1.058 6.189 1.00 74.75 97 ALA A CA 1
ATOM 750 C C . ALA A 1 97 ? -13.910 0.100 5.018 1.00 74.75 97 ALA A C 1
ATOM 752 O O . ALA A 1 97 ? -13.214 0.475 4.072 1.00 74.75 97 ALA A O 1
ATOM 753 N N . PHE A 1 98 ? -14.446 -1.125 5.051 1.00 77.19 98 PHE A N 1
ATOM 754 C CA . PHE A 1 98 ? -14.373 -2.063 3.930 1.00 77.19 98 PHE A CA 1
ATOM 755 C C . PHE A 1 98 ? -15.473 -1.834 2.880 1.00 77.19 98 PHE A C 1
ATOM 757 O O . PHE A 1 98 ? -15.371 -2.361 1.773 1.00 77.19 98 PHE A O 1
ATOM 764 N N . ASN A 1 99 ? -16.498 -1.027 3.173 1.00 76.44 99 ASN A N 1
ATOM 765 C CA . ASN A 1 99 ? -17.571 -0.731 2.229 1.00 76.44 99 ASN A CA 1
ATOM 766 C C . ASN A 1 99 ? -17.122 0.334 1.220 1.00 76.44 99 ASN A C 1
ATOM 768 O O . ASN A 1 99 ? -16.796 1.463 1.584 1.00 76.44 99 ASN A O 1
ATOM 772 N N . GLU A 1 100 ? -17.193 0.018 -0.075 1.00 66.44 100 GLU A N 1
ATOM 773 C CA . GLU A 1 100 ? -16.830 0.960 -1.149 1.00 66.44 100 GLU A CA 1
ATOM 774 C C . GLU A 1 100 ? -17.716 2.223 -1.176 1.00 66.44 100 GLU A C 1
ATOM 776 O O . GLU A 1 100 ? -17.315 3.250 -1.721 1.00 66.44 100 GLU A O 1
ATOM 781 N N . GLY A 1 101 ? -18.903 2.164 -0.559 1.00 64.56 101 GLY A N 1
ATOM 782 C CA . GLY A 1 101 ? -19.867 3.266 -0.486 1.00 64.56 101 GLY A CA 1
ATOM 783 C C . GLY A 1 101 ? -19.561 4.345 0.558 1.00 64.56 101 GLY A C 1
ATOM 784 O O . GLY A 1 101 ? -20.299 5.324 0.623 1.00 64.56 101 GLY A O 1
ATOM 785 N N . GLY A 1 102 ? -18.518 4.185 1.384 1.00 62.88 102 GLY A N 1
ATOM 786 C CA . GLY A 1 102 ? -18.102 5.202 2.361 1.00 62.88 102 GLY A CA 1
ATOM 787 C C . GLY A 1 102 ? -19.104 5.479 3.490 1.00 62.88 102 GLY A C 1
ATOM 788 O O . GLY A 1 102 ? -18.962 6.473 4.198 1.00 62.88 102 GLY A O 1
ATOM 789 N N . GLN A 1 103 ? -20.120 4.626 3.663 1.00 65.75 103 GLN A N 1
ATOM 790 C CA . GLN A 1 103 ? -20.972 4.664 4.850 1.00 65.75 103 GLN A CA 1
ATOM 791 C C . GLN A 1 103 ? -20.136 4.333 6.085 1.00 65.75 103 GLN A C 1
ATOM 793 O O . GLN A 1 103 ? -19.301 3.438 6.029 1.00 65.75 103 GLN A O 1
ATOM 798 N N . GLN A 1 104 ? -20.383 5.043 7.181 1.00 67.56 104 GLN A N 1
ATOM 799 C CA . GLN A 1 104 ? -19.820 4.753 8.498 1.00 67.56 104 GLN A CA 1
ATOM 800 C C . GLN A 1 104 ? -20.874 4.056 9.362 1.00 67.56 104 GLN A C 1
ATOM 802 O O . GLN A 1 104 ? -22.076 4.180 9.097 1.00 67.56 104 GLN A O 1
ATOM 807 N N . GLY A 1 105 ? -20.432 3.325 10.385 1.00 64.00 105 GLY A N 1
ATOM 808 C CA . GLY A 1 105 ? -21.335 2.717 11.361 1.00 64.00 105 GLY A CA 1
ATOM 809 C C . GLY A 1 105 ? -22.229 3.764 12.038 1.00 64.00 105 GLY A C 1
ATOM 810 O O . GLY A 1 105 ? -21.757 4.809 12.481 1.00 64.00 105 GLY A O 1
ATOM 811 N N . LEU A 1 106 ? -23.533 3.491 12.108 1.00 66.69 106 LEU A N 1
ATOM 812 C CA . LEU A 1 106 ? -24.486 4.289 12.880 1.00 66.69 106 LEU A CA 1
ATOM 813 C C . LEU A 1 106 ? -24.304 3.967 14.368 1.00 66.69 106 LEU A C 1
ATOM 815 O O . LEU A 1 106 ? -24.682 2.880 14.806 1.00 66.69 106 LEU A O 1
ATOM 819 N N . ASP A 1 107 ? -23.753 4.905 15.136 1.00 63.66 107 ASP A N 1
ATOM 820 C CA . ASP A 1 107 ? -23.758 4.824 16.598 1.00 63.66 107 ASP A CA 1
ATOM 821 C C . ASP A 1 107 ? -25.137 5.267 17.103 1.00 63.66 107 ASP A C 1
ATOM 823 O O . ASP A 1 107 ? -25.413 6.450 17.309 1.00 63.66 107 ASP A O 1
ATOM 827 N N . LEU A 1 108 ? -26.066 4.313 17.192 1.00 61.03 108 LEU A N 1
ATOM 828 C CA . LEU A 1 108 ? -27.359 4.531 17.834 1.00 61.03 108 LEU A CA 1
ATOM 829 C C . LEU A 1 108 ? -27.134 4.503 19.348 1.00 61.03 108 LEU A C 1
ATOM 831 O O . LEU A 1 108 ? -27.364 3.482 19.994 1.00 61.03 108 LEU A O 1
ATOM 835 N N . ALA A 1 109 ? -26.667 5.621 19.905 1.00 52.75 109 ALA A N 1
ATOM 836 C CA . ALA A 1 109 ? -26.732 5.844 21.340 1.00 52.75 109 ALA A CA 1
ATOM 837 C C . ALA A 1 109 ? -28.209 5.760 21.761 1.00 52.75 109 ALA A C 1
ATOM 839 O O . ALA A 1 109 ? -29.027 6.600 21.385 1.00 52.75 109 ALA A O 1
ATOM 840 N N . VAL A 1 110 ? -28.560 4.680 22.457 1.00 50.41 110 VAL A N 1
ATOM 841 C CA . VAL A 1 110 ? -29.852 4.529 23.123 1.00 50.41 110 VAL A CA 1
ATOM 842 C C . VAL A 1 110 ? -29.712 5.223 24.475 1.00 50.41 110 VAL A C 1
ATOM 844 O O . VAL A 1 110 ? -28.878 4.801 25.278 1.00 50.41 110 VAL A O 1
ATOM 847 N N . ASP A 1 111 ? -30.476 6.299 24.669 1.00 48.88 111 ASP A N 1
ATOM 848 C CA . ASP A 1 111 ? -30.667 6.968 25.966 1.00 48.88 111 ASP A CA 1
ATOM 849 C C . ASP A 1 111 ? -31.237 6.012 27.032 1.00 48.88 111 ASP A C 1
ATOM 851 O O . ASP A 1 111 ? -32.119 5.183 26.690 1.00 48.88 111 ASP A O 1
#

Radius of gyration: 15.29 Å; chains: 1; bounding box: 45×32×38 Å

Sequence (111 aa):
MTASVLLDTSFRPIPFSVPHGQVAGALWGDLNPHKSGVSRRVARDDVKLIAQACHEKIPYILTEDRSTLLKYCDRLKVLERCRIHAIALADGFDACAFNEGGQQGLDLAVD

Organism: NCBI:txid546114